Protein AF-A0A1I0IG75-F1 (afdb_monomer_lite)

Sequence (78 aa):
MNTNLKILNAVKFAGGLILLAGIILFAIGLFESRYSILVSIGTGTIIGAVFIFLMGVFLVITEELVEKKTNRVRKTEQ

pLDDT: mean 83.67, std 9.43, range [48.75, 94.94]

Foldseek 3Di:
DLVLVVLLVVLCVVLVVLLVVLVVLLVVCVVDVVPVVSVVVSVVSNVVSVVSNVVSVVVSVVVVVVVVVVVVVVVVVD

Structure (mmCIF, N/CA/C/O backbone):
data_AF-A0A1I0IG75-F1
#
_entry.id   AF-A0A1I0IG75-F1
#
loop_
_atom_site.group_PDB
_atom_site.id
_atom_site.type_symbol
_atom_site.label_atom_id
_atom_site.label_alt_id
_atom_site.label_comp_id
_atom_site.label_asym_id
_atom_site.label_entity_id
_atom_site.label_seq_id
_atom_site.pdbx_PDB_ins_code
_atom_site.Cartn_x
_atom_site.Cartn_y
_atom_site.Cartn_z
_atom_site.occupancy
_atom_site.B_iso_or_equiv
_atom_site.auth_seq_id
_atom_site.auth_comp_id
_atom_site.auth_asym_id
_atom_site.auth_atom_id
_atom_site.pdbx_PDB_model_num
ATOM 1 N N . MET A 1 1 ? -6.403 2.826 24.362 1.00 48.75 1 MET A N 1
ATOM 2 C CA . MET A 1 1 ? -5.511 3.301 23.278 1.00 48.75 1 MET A CA 1
ATOM 3 C C . MET A 1 1 ? -6.285 3.159 21.982 1.00 48.75 1 MET A C 1
ATOM 5 O O . MET A 1 1 ? -6.813 2.082 21.770 1.00 48.75 1 MET A O 1
ATOM 9 N N . ASN A 1 2 ? -6.400 4.213 21.176 1.00 64.38 2 ASN A N 1
ATOM 10 C CA . ASN A 1 2 ? -7.278 4.260 19.999 1.00 64.38 2 ASN A CA 1
ATOM 11 C C . ASN A 1 2 ? -6.809 3.263 18.920 1.00 64.38 2 ASN A C 1
ATOM 13 O O . ASN A 1 2 ? -5.935 3.582 18.111 1.00 64.38 2 ASN A O 1
ATOM 17 N N . THR A 1 3 ? -7.340 2.041 18.948 1.00 72.00 3 THR A N 1
ATOM 18 C CA . THR A 1 3 ? -6.976 0.931 18.049 1.00 72.00 3 THR A CA 1
ATOM 19 C C . THR A 1 3 ? -7.218 1.298 16.582 1.00 72.00 3 THR A C 1
ATOM 21 O O . THR A 1 3 ? -6.349 1.056 15.743 1.00 72.00 3 THR A O 1
ATOM 24 N N . ASN A 1 4 ? -8.295 2.044 16.322 1.00 72.50 4 ASN A N 1
ATOM 25 C CA . ASN A 1 4 ? -8.690 2.562 15.009 1.00 72.50 4 ASN A CA 1
ATOM 26 C C . ASN A 1 4 ? -7.575 3.417 14.366 1.00 72.50 4 ASN A C 1
ATOM 28 O O . ASN A 1 4 ? -7.255 3.266 13.187 1.00 72.50 4 ASN A O 1
ATOM 32 N N . LEU A 1 5 ? -6.896 4.266 15.155 1.00 77.38 5 LEU A N 1
ATOM 33 C CA . LEU A 1 5 ? -5.771 5.083 14.673 1.00 77.38 5 LEU A CA 1
ATOM 34 C C . LEU A 1 5 ? -4.522 4.246 14.365 1.00 77.38 5 LEU A C 1
ATOM 36 O O . LEU A 1 5 ? -3.792 4.560 13.424 1.00 77.38 5 LEU A O 1
ATOM 40 N N . LYS A 1 6 ? -4.267 3.178 15.133 1.00 82.81 6 LYS A N 1
ATOM 41 C CA . LYS A 1 6 ? -3.137 2.270 14.878 1.00 82.81 6 LYS A CA 1
ATOM 42 C C . LYS A 1 6 ? -3.339 1.482 13.586 1.00 82.81 6 LYS A C 1
ATOM 44 O O . LYS A 1 6 ? -2.413 1.413 12.782 1.00 82.81 6 LYS A O 1
ATOM 49 N N . ILE A 1 7 ? -4.537 0.936 13.377 1.00 83.88 7 ILE A N 1
ATOM 50 C CA . ILE A 1 7 ? -4.887 0.182 12.167 1.00 83.88 7 ILE A CA 1
ATOM 51 C C . ILE A 1 7 ? -4.845 1.084 10.937 1.00 83.88 7 ILE A C 1
ATOM 53 O O . ILE A 1 7 ? -4.209 0.729 9.944 1.00 83.88 7 ILE A O 1
ATOM 57 N N . LEU A 1 8 ? -5.418 2.289 11.023 1.00 82.06 8 LEU A N 1
ATOM 58 C CA . LEU A 1 8 ? -5.379 3.244 9.919 1.00 82.06 8 LEU A CA 1
ATOM 59 C C . LEU A 1 8 ? -3.941 3.6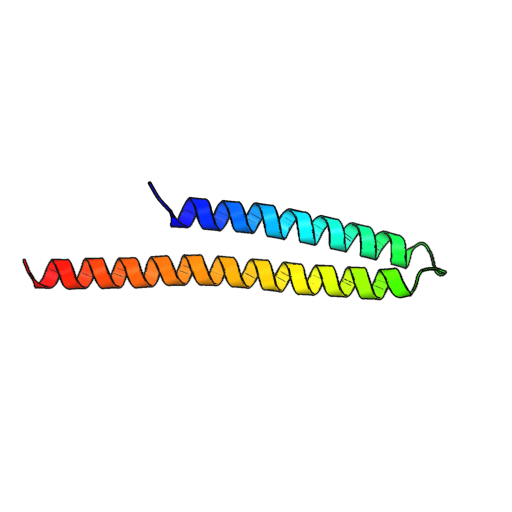13 9.534 1.00 82.06 8 LEU A C 1
ATOM 61 O O . LEU A 1 8 ? -3.617 3.687 8.350 1.00 82.06 8 LEU A O 1
ATOM 65 N N . ASN A 1 9 ? -3.064 3.825 10.521 1.00 86.69 9 ASN A N 1
ATOM 66 C CA . ASN A 1 9 ? -1.670 4.168 10.259 1.00 86.69 9 ASN A CA 1
ATOM 67 C C . ASN A 1 9 ? -0.880 2.989 9.669 1.00 86.69 9 ASN A C 1
ATOM 69 O O . ASN A 1 9 ? -0.093 3.182 8.744 1.00 86.69 9 ASN A O 1
ATOM 73 N N . ALA A 1 10 ? -1.123 1.769 10.157 1.00 86.31 10 ALA A N 1
ATOM 74 C CA . ALA A 1 10 ? -0.500 0.559 9.626 1.00 86.31 10 ALA A CA 1
ATOM 75 C C . ALA A 1 10 ? -0.897 0.315 8.163 1.00 86.31 10 ALA A C 1
ATOM 77 O O . ALA A 1 10 ? -0.028 0.082 7.322 1.00 86.31 10 ALA A O 1
ATOM 78 N N . VAL A 1 11 ? -2.187 0.447 7.835 1.00 87.12 11 VAL A N 1
ATOM 79 C CA . VAL A 1 11 ? -2.665 0.293 6.455 1.00 87.12 11 VAL A CA 1
ATOM 80 C C . VAL A 1 11 ? -2.149 1.423 5.570 1.00 87.12 11 VAL A C 1
ATOM 82 O O . VAL A 1 11 ? -1.707 1.151 4.456 1.00 87.12 11 VAL A O 1
ATOM 85 N N . LYS A 1 12 ? -2.135 2.676 6.048 1.00 86.69 12 LYS A N 1
ATOM 86 C CA . LYS A 1 12 ? -1.537 3.791 5.296 1.00 86.69 12 LYS A CA 1
ATOM 87 C C . LYS A 1 12 ? -0.081 3.518 4.942 1.00 86.69 12 LYS A C 1
ATOM 89 O O . LYS A 1 12 ? 0.323 3.778 3.814 1.00 86.69 12 LYS A O 1
ATOM 94 N N . PHE A 1 13 ? 0.692 3.005 5.894 1.00 89.50 13 PHE A N 1
ATOM 95 C CA . PHE A 1 13 ? 2.105 2.718 5.688 1.00 89.50 13 PHE A CA 1
ATOM 96 C C . PHE A 1 13 ? 2.317 1.539 4.729 1.00 89.50 13 PHE A C 1
ATOM 98 O O . PHE A 1 13 ? 3.059 1.666 3.758 1.00 89.50 13 PHE A O 1
ATOM 105 N N . ALA A 1 14 ? 1.615 0.422 4.947 1.00 88.00 14 ALA A N 1
ATOM 106 C CA . ALA A 1 14 ? 1.715 -0.764 4.098 1.00 88.00 14 ALA A CA 1
ATOM 107 C C . ALA A 1 14 ? 1.218 -0.495 2.667 1.00 88.00 14 ALA A C 1
ATOM 109 O O . ALA A 1 14 ? 1.927 -0.770 1.701 1.00 88.00 14 ALA A O 1
ATOM 110 N N . GLY A 1 15 ? 0.032 0.101 2.522 1.00 87.19 15 GLY A N 1
ATOM 111 C CA . GLY A 1 15 ? -0.533 0.461 1.223 1.00 87.19 15 GLY A CA 1
ATOM 112 C C . GLY A 1 15 ? 0.306 1.509 0.490 1.00 87.19 15 GLY A C 1
ATOM 113 O O . GLY A 1 15 ? 0.517 1.382 -0.712 1.00 87.19 15 GLY A O 1
ATOM 114 N N . GLY A 1 16 ? 0.853 2.496 1.209 1.00 88.44 16 GLY A N 1
ATOM 115 C CA . GLY A 1 16 ? 1.750 3.505 0.643 1.00 88.44 16 GLY A CA 1
ATOM 116 C C . GLY A 1 16 ? 3.053 2.914 0.099 1.00 88.44 16 GLY A C 1
ATOM 117 O O . GLY A 1 16 ? 3.459 3.260 -1.009 1.00 88.44 16 GLY A O 1
ATOM 118 N N . LEU A 1 17 ? 3.676 1.980 0.828 1.00 93.44 17 LEU A N 1
ATOM 119 C CA . LEU A 1 17 ? 4.875 1.270 0.365 1.00 93.44 17 LEU A CA 1
ATOM 120 C C . LEU A 1 17 ? 4.606 0.438 -0.893 1.00 93.44 17 LEU A C 1
ATOM 122 O O . LEU A 1 17 ? 5.383 0.497 -1.845 1.00 93.44 17 LEU A O 1
ATOM 126 N N . ILE A 1 18 ? 3.501 -0.312 -0.913 1.00 91.19 18 ILE A N 1
ATOM 127 C CA . ILE A 1 18 ? 3.143 -1.162 -2.057 1.00 91.19 18 ILE A CA 1
ATOM 128 C C . ILE A 1 18 ? 2.790 -0.301 -3.275 1.00 91.19 18 ILE A C 1
ATOM 130 O O . ILE A 1 18 ? 3.212 -0.613 -4.387 1.00 91.19 18 ILE A O 1
ATOM 134 N N . LEU A 1 19 ? 2.077 0.813 -3.077 1.00 90.62 19 LEU A N 1
ATOM 135 C CA . LEU A 1 19 ? 1.762 1.755 -4.150 1.00 90.62 19 LEU A CA 1
ATOM 136 C C . LEU A 1 19 ? 3.033 2.382 -4.730 1.00 90.62 19 LEU A C 1
ATOM 138 O O . LEU A 1 19 ? 3.182 2.435 -5.948 1.00 90.62 19 LEU A O 1
ATOM 142 N N . LEU A 1 20 ? 3.966 2.807 -3.873 1.00 93.50 20 LEU A N 1
ATOM 143 C CA . LEU A 1 20 ? 5.248 3.360 -4.306 1.00 93.50 20 LEU A CA 1
ATOM 144 C C . LEU A 1 20 ? 6.050 2.332 -5.115 1.00 93.50 20 LEU A C 1
ATOM 146 O O . LEU A 1 20 ? 6.548 2.655 -6.191 1.00 93.50 20 LEU A O 1
ATOM 150 N N . ALA A 1 21 ? 6.120 1.085 -4.642 1.00 92.62 21 ALA A N 1
ATOM 151 C CA . ALA A 1 21 ? 6.769 -0.003 -5.369 1.00 92.62 21 ALA A CA 1
ATOM 152 C C . ALA A 1 21 ? 6.099 -0.263 -6.732 1.00 92.62 21 ALA A C 1
ATOM 154 O O . ALA A 1 21 ? 6.792 -0.398 -7.739 1.00 92.62 21 ALA A O 1
ATOM 155 N N . GLY A 1 22 ? 4.763 -0.263 -6.791 1.00 88.00 22 GLY A N 1
ATOM 156 C CA . GLY A 1 22 ? 4.003 -0.409 -8.034 1.00 88.00 22 GLY A CA 1
ATOM 157 C C . GLY A 1 22 ? 4.260 0.719 -9.034 1.00 88.00 22 GLY A C 1
ATOM 158 O O . GLY A 1 22 ? 4.449 0.448 -10.217 1.00 88.00 22 GLY A O 1
ATOM 159 N N . ILE A 1 23 ? 4.345 1.970 -8.565 1.00 90.44 23 ILE A N 1
ATOM 160 C CA . ILE A 1 23 ? 4.677 3.137 -9.399 1.00 90.44 23 ILE A CA 1
ATOM 161 C C . ILE A 1 23 ? 6.093 3.014 -9.968 1.00 90.44 23 ILE A C 1
ATOM 163 O O . ILE A 1 23 ? 6.292 3.278 -11.151 1.00 90.44 23 ILE A O 1
ATOM 167 N N . ILE A 1 24 ? 7.068 2.583 -9.161 1.00 91.94 24 ILE A N 1
ATOM 168 C CA . ILE A 1 24 ? 8.452 2.384 -9.616 1.00 91.94 24 ILE A CA 1
ATOM 169 C C . ILE A 1 24 ? 8.514 1.283 -10.683 1.00 91.94 24 ILE A C 1
ATOM 171 O O . ILE A 1 24 ? 9.101 1.492 -11.742 1.00 91.94 24 ILE A O 1
ATOM 175 N N . LEU A 1 25 ? 7.873 0.134 -10.441 1.00 88.06 25 LEU A N 1
ATOM 176 C CA . LEU A 1 25 ? 7.824 -0.977 -11.399 1.00 88.06 25 LEU A CA 1
ATOM 177 C C . LEU A 1 25 ? 7.131 -0.579 -12.707 1.00 88.06 25 LEU A C 1
ATOM 179 O O . LEU A 1 25 ? 7.610 -0.919 -13.789 1.00 88.06 25 LEU A O 1
ATOM 183 N N . PHE A 1 26 ? 6.038 0.179 -12.610 1.00 84.94 26 PHE A N 1
ATOM 184 C CA . PHE A 1 26 ? 5.321 0.704 -13.764 1.00 84.94 26 PHE A CA 1
ATOM 185 C C . PHE A 1 26 ? 6.179 1.698 -14.555 1.00 84.94 26 PHE A C 1
ATOM 187 O O . PHE A 1 26 ? 6.279 1.575 -15.772 1.00 84.94 26 PHE A O 1
ATOM 194 N N . ALA A 1 27 ? 6.855 2.633 -13.877 1.00 86.81 27 ALA A N 1
ATOM 195 C CA . ALA A 1 27 ? 7.748 3.593 -14.519 1.00 86.81 27 ALA A CA 1
ATOM 196 C C . ALA A 1 27 ? 8.891 2.884 -15.263 1.00 86.81 27 ALA A C 1
ATOM 198 O O . ALA A 1 27 ? 9.097 3.155 -16.442 1.00 86.81 27 ALA A O 1
ATOM 199 N N . ILE A 1 28 ? 9.574 1.924 -14.627 1.00 86.50 28 ILE A N 1
ATOM 200 C CA . ILE A 1 28 ? 10.639 1.137 -15.276 1.00 86.50 28 ILE A CA 1
ATOM 201 C C . ILE A 1 28 ? 10.096 0.393 -16.504 1.00 86.50 28 ILE A C 1
ATOM 203 O O . ILE A 1 28 ? 10.719 0.424 -17.563 1.00 86.50 28 ILE A O 1
ATOM 207 N N . GLY A 1 29 ? 8.915 -0.222 -16.390 1.00 82.12 29 GLY A N 1
ATOM 208 C CA . GLY A 1 29 ? 8.263 -0.908 -17.506 1.00 82.12 29 GLY A CA 1
ATOM 209 C C . GLY A 1 29 ? 7.888 0.010 -18.676 1.00 82.12 29 GLY A C 1
ATOM 210 O O . GLY A 1 29 ? 7.847 -0.457 -19.811 1.00 82.12 29 GLY A O 1
ATOM 211 N N . LEU A 1 30 ? 7.627 1.300 -18.427 1.00 78.94 30 LEU A N 1
ATOM 212 C CA . LEU A 1 30 ? 7.298 2.275 -19.472 1.00 78.94 30 LEU A CA 1
ATOM 213 C C . LEU A 1 30 ? 8.527 2.795 -20.228 1.00 78.94 30 LEU A C 1
ATOM 215 O O . LEU A 1 30 ? 8.440 3.006 -21.436 1.00 78.94 30 LEU A O 1
ATOM 219 N N . PHE A 1 31 ? 9.651 3.019 -19.541 1.00 79.00 31 PHE A N 1
ATOM 220 C CA . PHE A 1 31 ? 10.874 3.520 -20.184 1.00 79.00 31 PHE A CA 1
ATOM 221 C C . PHE A 1 31 ? 11.630 2.421 -20.938 1.00 79.00 31 PHE A C 1
ATOM 223 O O . PHE A 1 31 ? 12.251 2.690 -21.965 1.00 79.00 31 PHE A O 1
ATOM 230 N N . GLU A 1 32 ? 11.533 1.175 -20.476 1.00 74.12 32 GLU A N 1
ATOM 231 C CA . GLU A 1 32 ? 12.164 0.031 -21.121 1.00 74.12 32 GLU A CA 1
ATOM 232 C C . GLU A 1 32 ? 11.144 -0.779 -21.934 1.00 74.12 32 GLU A C 1
ATOM 234 O O . GLU A 1 32 ? 10.509 -1.713 -21.443 1.00 74.12 32 GLU A O 1
ATOM 239 N N . SER A 1 33 ? 11.032 -0.467 -23.230 1.00 66.12 33 SER A N 1
ATOM 240 C CA . SER A 1 33 ? 10.099 -1.117 -24.172 1.00 66.12 33 SER A CA 1
ATOM 241 C C . SER A 1 33 ? 10.227 -2.654 -24.239 1.00 66.12 33 SER A C 1
ATOM 243 O O . SER A 1 33 ? 9.278 -3.338 -24.628 1.00 66.12 33 SER A O 1
ATOM 245 N N . ARG A 1 34 ? 11.364 -3.226 -23.813 1.00 70.12 34 ARG A N 1
ATOM 246 C CA . ARG A 1 34 ? 11.592 -4.684 -23.771 1.00 70.12 34 ARG A CA 1
ATOM 247 C C . ARG A 1 34 ? 10.917 -5.383 -22.585 1.00 70.12 34 ARG A C 1
ATOM 249 O O . ARG A 1 34 ? 10.773 -6.603 -22.627 1.00 70.12 34 ARG A O 1
ATOM 256 N N . TYR A 1 35 ? 10.465 -4.650 -21.565 1.00 68.31 35 TYR A N 1
ATOM 257 C CA . TYR A 1 35 ? 9.809 -5.207 -20.378 1.00 68.31 35 TYR A CA 1
ATOM 258 C C . TYR A 1 35 ? 8.312 -4.879 -20.336 1.00 68.31 35 TYR A C 1
ATOM 260 O O . TYR A 1 35 ? 7.785 -4.456 -19.311 1.00 68.31 35 TYR A O 1
ATOM 268 N N . SER A 1 36 ? 7.585 -5.148 -21.425 1.00 74.00 36 SER A N 1
ATOM 269 C CA . SER A 1 36 ? 6.118 -4.999 -21.463 1.00 74.00 36 SER A CA 1
ATOM 270 C C . SER A 1 36 ? 5.408 -5.740 -20.309 1.00 74.00 36 SER A C 1
ATOM 272 O O . SER A 1 36 ? 4.417 -5.256 -19.769 1.00 74.00 36 SER A O 1
ATOM 274 N N . ILE A 1 37 ? 5.984 -6.853 -19.838 1.00 84.31 37 ILE A N 1
ATOM 275 C CA . ILE A 1 37 ? 5.502 -7.612 -18.673 1.00 84.31 37 ILE A CA 1
ATOM 276 C C . ILE A 1 37 ? 5.559 -6.789 -17.370 1.00 84.31 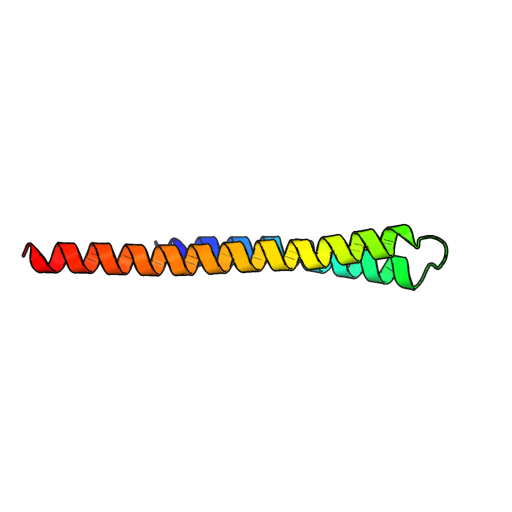37 ILE A C 1
ATOM 278 O O . ILE A 1 37 ? 4.659 -6.906 -16.533 1.00 84.31 37 ILE A O 1
ATOM 282 N N . LEU A 1 38 ? 6.566 -5.924 -17.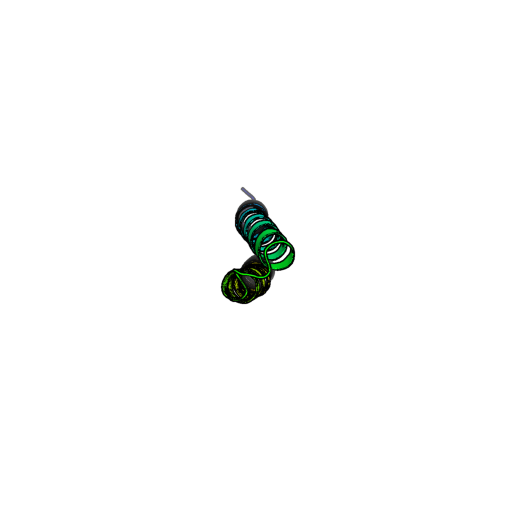193 1.00 82.62 38 LEU A N 1
ATOM 283 C CA . LEU A 1 38 ? 6.682 -5.058 -16.011 1.00 82.62 38 LEU A CA 1
ATOM 284 C C . LEU A 1 38 ? 5.556 -4.028 -15.942 1.00 82.62 38 LEU A C 1
ATOM 286 O O . LEU A 1 38 ? 5.121 -3.703 -14.842 1.00 82.62 38 LEU A O 1
ATOM 290 N N . VAL A 1 39 ? 5.049 -3.558 -17.086 1.00 84.31 39 VAL A N 1
ATOM 291 C CA . VAL A 1 39 ? 3.902 -2.640 -17.128 1.00 84.31 39 VAL A CA 1
ATOM 292 C C . VAL A 1 39 ? 2.676 -3.324 -16.530 1.00 84.31 39 VAL A C 1
ATOM 294 O O . VAL A 1 39 ? 2.077 -2.793 -15.599 1.00 84.31 39 VAL A O 1
ATOM 297 N N . SER A 1 40 ? 2.354 -4.540 -16.983 1.00 87.38 40 SER A N 1
ATOM 298 C CA . SER A 1 40 ? 1.238 -5.323 -16.438 1.00 87.38 40 SER A CA 1
ATOM 299 C C . SER A 1 40 ? 1.400 -5.644 -14.949 1.00 87.38 40 SER A C 1
ATOM 301 O O . SER A 1 40 ? 0.430 -5.546 -14.197 1.00 87.38 40 SER A O 1
ATOM 303 N N . ILE A 1 41 ? 2.618 -5.972 -14.503 1.00 89.19 41 ILE A N 1
ATOM 304 C CA . ILE A 1 41 ? 2.905 -6.205 -13.080 1.00 89.19 41 ILE A CA 1
ATOM 305 C C . ILE A 1 41 ? 2.698 -4.913 -12.287 1.00 89.19 41 ILE A C 1
ATOM 307 O O . ILE A 1 41 ? 1.961 -4.924 -11.307 1.00 89.19 41 ILE A O 1
ATOM 311 N N . GLY A 1 42 ? 3.275 -3.796 -12.734 1.00 87.00 42 GLY A N 1
ATOM 312 C CA . GLY A 1 42 ? 3.144 -2.493 -12.085 1.00 87.00 42 GLY A CA 1
ATOM 313 C C . GLY A 1 42 ? 1.688 -2.042 -11.982 1.00 87.00 42 GLY A C 1
ATOM 314 O O . GLY A 1 42 ? 1.243 -1.646 -10.906 1.00 87.00 42 GLY A O 1
ATOM 315 N N . THR A 1 43 ? 0.902 -2.188 -13.054 1.00 89.44 43 THR A N 1
ATOM 316 C CA . THR A 1 43 ? -0.540 -1.898 -13.032 1.00 89.44 43 THR A CA 1
ATOM 317 C C . THR A 1 43 ? -1.283 -2.803 -12.048 1.00 89.44 43 THR A C 1
ATOM 319 O O . THR A 1 43 ? -2.084 -2.309 -11.254 1.00 89.44 43 THR A O 1
ATOM 322 N N . GLY A 1 44 ? -0.986 -4.107 -12.033 1.00 92.25 44 GLY A N 1
ATOM 323 C CA . GLY A 1 44 ? -1.561 -5.046 -11.068 1.00 92.25 44 GLY A CA 1
ATOM 324 C C . GLY A 1 44 ? -1.212 -4.694 -9.619 1.00 92.25 44 GLY A C 1
ATOM 325 O O . GLY A 1 44 ? -2.083 -4.717 -8.751 1.00 92.25 44 GLY A O 1
ATOM 326 N N . THR A 1 45 ? 0.034 -4.290 -9.358 1.00 92.94 45 THR A N 1
ATOM 327 C CA . THR A 1 45 ? 0.483 -3.837 -8.036 1.00 92.94 45 THR A CA 1
ATOM 328 C C . THR A 1 45 ? -0.219 -2.550 -7.610 1.00 92.94 45 THR A C 1
ATOM 330 O O . THR A 1 45 ? -0.635 -2.457 -6.459 1.00 92.94 45 THR A O 1
ATOM 333 N N . ILE A 1 46 ? -0.416 -1.583 -8.513 1.00 93.31 46 ILE A N 1
ATOM 334 C CA . ILE A 1 46 ? -1.140 -0.336 -8.214 1.00 93.31 46 ILE A CA 1
ATOM 335 C C . ILE A 1 46 ? -2.606 -0.634 -7.874 1.00 93.31 46 ILE A C 1
ATOM 337 O O . ILE A 1 46 ? -3.094 -0.184 -6.837 1.00 93.31 46 ILE A O 1
ATOM 341 N N . ILE A 1 47 ? -3.299 -1.430 -8.696 1.00 94.94 47 ILE A N 1
ATOM 342 C CA . ILE A 1 47 ? -4.698 -1.811 -8.443 1.00 94.94 47 ILE A CA 1
ATOM 343 C C . ILE A 1 47 ? -4.808 -2.584 -7.119 1.00 94.94 47 ILE A C 1
ATOM 345 O O . ILE A 1 47 ? -5.672 -2.282 -6.296 1.00 94.94 47 ILE A O 1
ATOM 349 N N . GLY A 1 48 ? -3.896 -3.528 -6.870 1.00 93.12 48 GLY A N 1
ATOM 350 C CA . GLY A 1 48 ? -3.829 -4.272 -5.612 1.00 93.12 48 GLY A CA 1
ATOM 351 C C . GLY A 1 48 ? -3.578 -3.373 -4.397 1.00 93.12 48 GLY A C 1
ATOM 352 O O . GLY A 1 48 ? -4.248 -3.523 -3.376 1.00 93.12 48 GLY A O 1
ATOM 353 N N . ALA A 1 49 ? -2.675 -2.395 -4.511 1.00 91.62 49 ALA A N 1
ATOM 354 C CA . ALA A 1 49 ? -2.396 -1.425 -3.453 1.00 91.62 49 ALA A CA 1
ATOM 355 C C . ALA A 1 49 ? -3.641 -0.600 -3.100 1.00 91.62 49 ALA A C 1
ATOM 357 O O . ALA A 1 49 ? -3.938 -0.414 -1.920 1.00 91.62 49 ALA A O 1
ATOM 358 N N . VAL A 1 50 ? -4.403 -0.159 -4.110 1.00 92.00 50 VAL A N 1
ATOM 359 C CA . VAL A 1 50 ? -5.675 0.552 -3.909 1.00 92.00 50 VAL A CA 1
ATOM 360 C C . VAL A 1 50 ? -6.684 -0.338 -3.179 1.00 92.00 50 VAL A C 1
ATOM 362 O O . VAL A 1 50 ? -7.313 0.119 -2.226 1.00 92.00 50 VAL A O 1
ATOM 365 N N . PHE A 1 51 ? -6.797 -1.616 -3.550 1.00 92.62 51 PHE A N 1
ATOM 366 C CA . PHE A 1 51 ? -7.673 -2.569 -2.857 1.00 92.62 51 PHE A CA 1
ATOM 367 C C . PHE A 1 51 ? -7.297 -2.763 -1.382 1.00 92.62 51 PHE A C 1
ATOM 369 O O . PHE A 1 51 ? -8.175 -2.730 -0.519 1.00 92.62 51 PHE A O 1
ATOM 376 N N . ILE A 1 52 ? -6.005 -2.917 -1.073 1.00 89.69 52 ILE A N 1
ATOM 377 C CA . ILE A 1 52 ? -5.509 -3.032 0.310 1.00 89.69 52 ILE A CA 1
ATOM 378 C C . ILE A 1 52 ? -5.837 -1.761 1.103 1.00 89.69 52 ILE A C 1
ATOM 380 O O . ILE A 1 52 ? -6.269 -1.835 2.256 1.00 89.69 52 ILE A O 1
ATOM 384 N N . PHE A 1 53 ? -5.683 -0.596 0.475 1.00 88.25 53 PHE A N 1
ATOM 385 C CA . PHE A 1 53 ? -5.992 0.686 1.096 1.00 88.25 53 PHE A CA 1
ATOM 386 C C . PHE A 1 53 ? -7.485 0.812 1.427 1.00 88.25 53 PHE A C 1
ATOM 388 O O . PHE A 1 53 ? -7.841 1.149 2.556 1.00 88.25 53 PHE A O 1
ATOM 395 N N . LEU A 1 54 ? -8.360 0.476 0.472 1.00 91.31 54 LEU A N 1
ATOM 396 C CA . LEU A 1 54 ? -9.811 0.479 0.670 1.00 91.31 54 LEU A CA 1
ATOM 397 C C . LEU A 1 54 ? -10.240 -0.499 1.767 1.00 91.31 54 LEU A C 1
ATOM 399 O O . LEU A 1 54 ? -11.054 -0.131 2.611 1.00 91.31 54 LEU A O 1
ATOM 403 N N . MET A 1 55 ? -9.668 -1.707 1.803 1.00 90.25 55 MET A N 1
ATOM 404 C CA . MET A 1 55 ? -9.978 -2.693 2.842 1.00 90.25 55 MET A CA 1
ATOM 405 C C . MET A 1 55 ? -9.633 -2.195 4.241 1.00 90.25 55 MET A C 1
ATOM 407 O O . MET A 1 55 ? -10.441 -2.338 5.157 1.00 90.25 55 MET A O 1
ATOM 411 N N . GLY A 1 56 ? -8.475 -1.562 4.427 1.00 87.25 56 GLY A N 1
ATOM 412 C CA . GLY A 1 56 ? -8.141 -1.035 5.746 1.00 87.25 56 GLY A CA 1
ATOM 413 C C . GLY A 1 56 ? -8.954 0.193 6.146 1.00 87.25 56 GLY A C 1
ATOM 414 O O . GLY A 1 56 ? -9.314 0.310 7.313 1.00 87.25 56 GLY A O 1
ATOM 415 N N . VAL A 1 57 ? -9.322 1.068 5.201 1.00 87.81 57 VAL A N 1
ATOM 416 C CA . VAL A 1 57 ? -10.274 2.159 5.481 1.00 87.81 57 VAL A CA 1
ATOM 417 C C . VAL A 1 57 ? -11.634 1.589 5.896 1.00 87.81 57 VAL A C 1
ATOM 419 O O . VAL A 1 57 ? -12.223 2.053 6.870 1.00 87.81 57 VAL A O 1
ATOM 422 N N . PHE A 1 58 ? -12.114 0.549 5.211 1.00 91.25 58 PHE A N 1
ATOM 423 C CA . PHE A 1 58 ? -13.378 -0.112 5.534 1.00 91.25 58 PHE A CA 1
ATOM 424 C C . PHE A 1 58 ? -13.368 -0.752 6.929 1.00 91.25 58 PHE A C 1
ATOM 426 O O . PHE A 1 58 ? -14.357 -0.663 7.660 1.00 91.25 58 PHE A O 1
ATOM 433 N N . LEU A 1 59 ? -12.243 -1.356 7.324 1.00 88.88 59 LEU A N 1
ATOM 434 C CA . LEU A 1 59 ? -12.064 -1.966 8.643 1.00 88.88 59 LEU A CA 1
ATOM 435 C C . LEU A 1 59 ? -12.164 -0.912 9.754 1.00 88.88 59 LEU A C 1
ATOM 437 O O . LEU A 1 59 ? -12.949 -1.086 10.681 1.00 88.88 59 LEU A O 1
ATOM 441 N N . VAL A 1 60 ? -11.479 0.223 9.594 1.00 86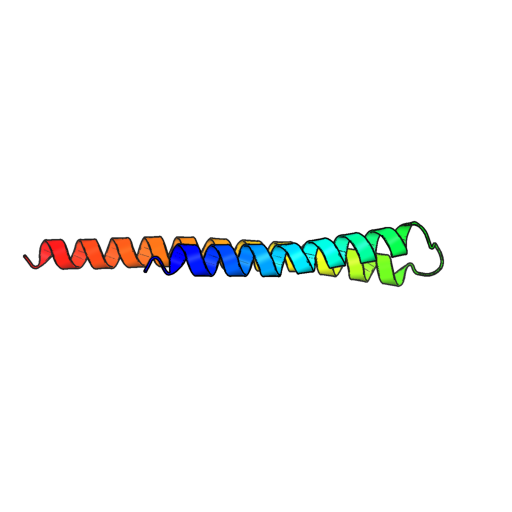.94 60 VAL A N 1
ATOM 442 C CA . VAL A 1 60 ? -11.545 1.353 10.538 1.00 86.94 60 VAL A CA 1
ATOM 443 C C . VAL A 1 60 ? -12.973 1.881 10.674 1.00 86.94 60 VAL A C 1
ATOM 445 O O . VAL A 1 60 ? -13.453 2.091 11.784 1.00 86.94 60 VAL A O 1
ATOM 448 N N . ILE A 1 61 ? -13.685 2.061 9.556 1.00 89.00 61 ILE A N 1
ATOM 449 C CA . ILE A 1 61 ? -15.089 2.501 9.583 1.00 89.00 61 ILE A CA 1
ATOM 450 C C . ILE A 1 61 ? -15.962 1.473 10.315 1.00 89.00 61 ILE A C 1
ATOM 452 O O . ILE A 1 61 ? -16.828 1.845 11.104 1.00 89.00 61 ILE A O 1
ATOM 456 N N . THR A 1 62 ? -15.742 0.180 10.073 1.00 89.19 62 THR A N 1
ATOM 457 C CA . THR A 1 62 ? -16.515 -0.889 10.714 1.00 89.19 62 THR A CA 1
ATOM 458 C C . THR A 1 62 ? -16.260 -0.939 12.220 1.00 89.19 62 THR A C 1
ATOM 460 O O . THR A 1 62 ? -17.222 -1.046 12.981 1.00 89.19 62 THR A O 1
ATOM 463 N N . GLU A 1 63 ? -15.008 -0.803 12.667 1.00 84.75 63 GLU A N 1
ATOM 464 C CA . GLU A 1 63 ? -14.671 -0.712 14.095 1.00 84.75 63 GLU A CA 1
ATOM 465 C C . GLU A 1 63 ? -15.378 0.474 14.763 1.00 84.75 63 GLU A C 1
ATOM 467 O O . GLU A 1 63 ? -16.030 0.291 15.790 1.00 84.75 63 GLU A O 1
ATOM 472 N N . GLU A 1 64 ? -15.363 1.655 14.137 1.00 84.25 64 GLU A N 1
ATOM 473 C CA . GLU A 1 64 ? -16.063 2.849 14.637 1.00 84.25 64 GLU A CA 1
ATOM 474 C C . GLU A 1 64 ? -17.589 2.638 14.749 1.00 84.25 64 GLU A C 1
ATOM 476 O O . GLU A 1 64 ? -18.231 3.075 15.711 1.00 84.25 64 GLU A O 1
ATOM 481 N N . LEU A 1 65 ? -18.202 1.943 13.783 1.00 89.50 65 LEU A N 1
ATOM 482 C CA . LEU A 1 65 ? -19.635 1.628 13.803 1.00 89.50 65 LEU A CA 1
ATOM 483 C C . LEU A 1 65 ? -19.993 0.608 14.894 1.00 89.50 65 LEU A C 1
ATOM 485 O O . LEU A 1 65 ? -21.002 0.780 15.590 1.00 89.50 65 LEU A O 1
ATOM 489 N N . VAL A 1 66 ? -19.179 -0.438 15.058 1.00 88.31 66 VAL A N 1
ATOM 490 C CA . VAL A 1 66 ? -19.357 -1.457 16.103 1.00 88.31 66 VAL A CA 1
ATOM 491 C C . VAL A 1 66 ? -19.174 -0.835 17.485 1.00 88.31 66 VAL A C 1
ATOM 493 O O . VAL A 1 66 ? -20.018 -1.043 18.360 1.00 88.31 66 VAL A O 1
ATOM 496 N N . GLU A 1 67 ? -18.146 -0.007 17.672 1.00 85.44 67 GLU A N 1
ATOM 497 C CA . GLU A 1 67 ? -17.895 0.715 18.919 1.00 85.44 67 GLU A CA 1
ATOM 498 C C . GLU A 1 67 ? -19.075 1.631 19.280 1.00 85.44 67 GLU A C 1
ATOM 500 O O . GLU A 1 67 ? -19.588 1.581 20.405 1.00 85.44 67 GLU A O 1
ATOM 505 N N . LYS A 1 68 ? -19.601 2.402 18.316 1.00 84.06 68 LYS A N 1
ATOM 506 C CA . LYS A 1 68 ? -20.817 3.207 1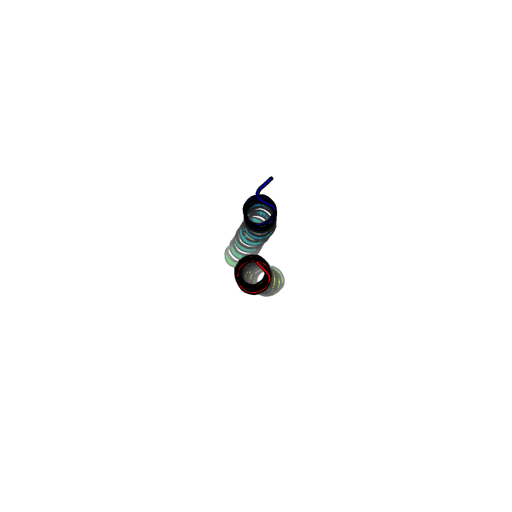8.527 1.00 84.06 68 LYS A CA 1
ATOM 507 C C . LYS A 1 68 ? -22.029 2.366 18.918 1.00 84.06 68 LYS A C 1
ATOM 509 O O . LYS A 1 68 ? -22.815 2.806 19.759 1.00 84.06 68 LYS A O 1
ATOM 514 N N . LYS A 1 69 ? -22.215 1.185 18.322 1.00 86.06 69 LYS A N 1
ATOM 515 C CA . LYS A 1 69 ? -23.334 0.293 18.657 1.00 86.06 69 LYS A CA 1
ATOM 516 C C . LYS A 1 69 ? -23.215 -0.222 20.093 1.00 86.06 69 LYS A C 1
ATOM 518 O O . LYS A 1 69 ? -24.177 -0.107 20.849 1.00 86.06 69 LYS A O 1
ATOM 523 N N . THR A 1 70 ? -22.039 -0.710 20.485 1.00 83.50 70 THR A N 1
ATOM 524 C CA . THR A 1 70 ? -21.760 -1.206 21.843 1.00 83.50 70 THR A CA 1
ATOM 525 C C . THR A 1 70 ? -21.981 -0.122 22.896 1.00 83.50 70 THR A C 1
ATOM 527 O O . THR A 1 70 ? -22.665 -0.349 23.894 1.00 83.50 70 THR A O 1
ATOM 530 N N . ASN A 1 71 ? -21.488 1.093 22.643 1.00 80.38 71 ASN A N 1
ATOM 531 C CA . ASN A 1 71 ? -21.673 2.223 23.554 1.00 80.38 71 ASN A CA 1
ATOM 532 C C . ASN A 1 71 ? -23.143 2.661 23.679 1.00 80.38 71 ASN A C 1
ATOM 534 O O . ASN A 1 71 ? -23.541 3.154 24.734 1.00 80.38 71 ASN A O 1
ATOM 538 N N . ARG A 1 72 ? -23.967 2.473 22.636 1.00 76.25 72 ARG A N 1
ATOM 539 C CA . ARG A 1 72 ? -25.415 2.725 22.716 1.00 76.25 72 ARG A CA 1
ATOM 540 C C . ARG A 1 72 ? -26.154 1.680 23.547 1.00 76.25 72 ARG A C 1
ATOM 542 O O . ARG A 1 72 ? -26.963 2.081 24.372 1.00 76.25 72 ARG A O 1
ATOM 549 N N . VAL A 1 73 ? -25.848 0.391 23.382 1.00 80.00 73 VAL A N 1
ATOM 550 C CA . VAL A 1 73 ? -26.467 -0.691 24.176 1.00 80.00 73 VAL A CA 1
ATOM 551 C C . VAL A 1 73 ? -26.174 -0.511 25.670 1.00 80.00 73 VAL A C 1
ATOM 553 O O . VAL A 1 73 ? -27.084 -0.566 26.490 1.00 80.00 73 VAL A O 1
ATOM 556 N N . ARG A 1 74 ? -24.931 -0.161 26.022 1.00 70.44 74 ARG A N 1
ATOM 557 C CA . ARG A 1 74 ? -24.536 0.075 27.419 1.00 70.44 74 ARG A CA 1
ATOM 558 C C . ARG A 1 74 ? -25.250 1.267 28.074 1.00 70.44 74 ARG A C 1
ATOM 560 O O . ARG A 1 74 ? -25.410 1.280 29.286 1.00 70.44 74 ARG A O 1
ATOM 567 N N . LYS A 1 75 ? -25.668 2.270 27.291 1.00 69.44 75 LYS A N 1
ATOM 568 C CA . LYS A 1 75 ? -26.426 3.434 27.786 1.00 69.44 75 LYS A CA 1
ATOM 569 C C . LYS A 1 75 ? -27.915 3.160 28.005 1.00 69.44 75 LYS A C 1
ATOM 571 O O . LYS A 1 75 ? -28.558 3.968 28.654 1.00 69.44 75 LYS A O 1
ATOM 576 N N . THR A 1 76 ? -28.464 2.088 27.437 1.00 71.56 76 THR A N 1
ATOM 577 C CA . THR A 1 76 ? -29.871 1.691 27.634 1.00 71.56 76 THR A CA 1
ATOM 578 C C . THR A 1 76 ? -30.068 0.711 28.792 1.00 71.56 76 THR A C 1
ATOM 580 O O . THR A 1 76 ? -31.203 0.458 29.175 1.00 71.56 76 THR A O 1
ATOM 583 N N . GLU A 1 77 ? -28.981 0.161 29.339 1.00 60.66 77 GLU A N 1
ATOM 584 C CA . GLU A 1 77 ? -28.981 -0.749 30.498 1.00 60.66 77 GLU A CA 1
ATOM 585 C C . GLU A 1 77 ? -28.606 -0.042 31.821 1.00 60.66 77 GLU A C 1
ATOM 587 O O . GLU A 1 77 ? -28.502 -0.696 32.858 1.00 60.66 77 GLU A O 1
ATOM 592 N N . GLN A 1 78 ? -28.394 1.281 31.784 1.00 50.62 78 GLN A N 1
ATOM 593 C CA . GLN A 1 78 ? -28.220 2.164 32.947 1.00 50.62 78 GLN A CA 1
ATOM 594 C C . GLN A 1 78 ? -29.397 3.127 33.050 1.00 50.62 78 GLN A C 1
ATOM 596 O O . GLN A 1 78 ? -29.765 3.456 34.198 1.00 50.62 78 GLN A O 1
#

Organism: NCBI:txid237682

Radius of gyration: 19.02 Å; chains: 1; bounding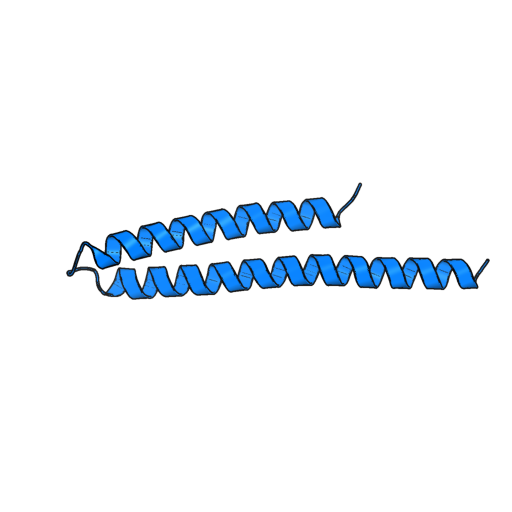 box: 42×13×57 Å

Secondary structure (DSSP, 8-state):
--HHHHHHHHHHHHHHHHHHHHHHHHHHHHH-TT-HHHHHHHHHHHHHHHHHHHHHHHHHHHHHHHHHHHHHHHHH--